Protein AF-A0A7K2QNQ7-F1 (afdb_monomer_lite)

Radius of gyration: 21.23 Å; chains: 1; bounding box: 42×25×72 Å

Foldseek 3Di:
DPDPCPVVVVLVPADAQGKDKDKDQDPVVVVVLVVVCVVQPADKDKDKDWDWDDDDPDTDTDIDRIMIMGMGGHHDDDPVNVVVVVVVVVVVVVD

Sequence (95 aa):
LTAPGLLDAAWEALAPGGRLVVNTVTLESEAVLTARYRRHGGDLVKLAVAHAAAVGGFTGWRQAMPVTQWTVTKPWPRPDDRTAQDLNEEEDQTR

pLDDT: mean 88.58, std 15.37, range [48.66, 98.44]

Structure (mmCIF, N/CA/C/O backbone):
data_AF-A0A7K2QNQ7-F1
#
_entry.id   AF-A0A7K2QNQ7-F1
#
loop_
_atom_site.group_PDB
_atom_site.id
_atom_site.type_symbol
_atom_site.label_atom_id
_atom_site.label_alt_id
_atom_site.label_comp_id
_atom_site.label_asym_id
_atom_site.label_entity_id
_atom_site.label_seq_id
_atom_site.pdbx_PDB_ins_code
_atom_site.Cartn_x
_atom_site.Cartn_y
_atom_site.Cartn_z
_atom_site.occupancy
_atom_site.B_iso_or_equiv
_atom_site.auth_seq_id
_atom_site.auth_comp_id
_atom_site.auth_asym_id
_atom_site.auth_atom_id
_atom_site.pdbx_PDB_model_num
ATOM 1 N N . LEU A 1 1 ? 3.655 8.799 3.185 1.00 66.12 1 LEU A N 1
ATOM 2 C CA . LEU A 1 1 ? 4.420 8.678 4.453 1.00 66.12 1 LEU A CA 1
ATOM 3 C C . LEU A 1 1 ? 5.456 9.781 4.664 1.00 66.12 1 LEU A C 1
ATOM 5 O O . LEU A 1 1 ? 6.243 9.726 5.593 1.00 66.12 1 LEU A O 1
ATOM 9 N N . THR A 1 2 ? 5.445 10.785 3.799 1.00 64.50 2 THR A N 1
ATOM 10 C CA . THR A 1 2 ? 6.490 11.793 3.622 1.00 64.50 2 THR A CA 1
ATOM 11 C C . THR A 1 2 ? 6.271 13.051 4.459 1.00 64.50 2 THR A C 1
ATOM 13 O O . THR A 1 2 ? 7.180 13.861 4.585 1.00 64.50 2 THR A O 1
ATOM 16 N N . ALA A 1 3 ? 5.079 13.202 5.041 1.00 83.56 3 ALA A N 1
ATOM 17 C CA . ALA A 1 3 ? 4.763 14.218 6.031 1.00 83.56 3 ALA A CA 1
ATOM 18 C C . ALA A 1 3 ? 4.454 13.529 7.373 1.00 83.56 3 ALA A C 1
ATOM 20 O O . ALA A 1 3 ? 3.691 12.549 7.378 1.00 83.56 3 ALA A O 1
ATOM 21 N N . PRO A 1 4 ? 5.019 14.009 8.495 1.00 85.31 4 PRO A N 1
ATOM 22 C CA . PRO A 1 4 ? 4.676 13.518 9.826 1.00 85.31 4 PRO A CA 1
ATOM 23 C C . PRO A 1 4 ? 3.159 13.553 10.069 1.00 85.31 4 PRO A C 1
ATOM 25 O O . PRO A 1 4 ? 2.486 14.499 9.672 1.00 85.31 4 PRO A O 1
ATOM 28 N N . GLY A 1 5 ? 2.608 12.506 10.690 1.00 89.31 5 GLY A N 1
ATOM 29 C CA . GLY A 1 5 ? 1.192 12.440 11.086 1.00 89.31 5 GLY A CA 1
ATOM 30 C C . GLY A 1 5 ? 0.174 12.161 9.971 1.00 89.31 5 GLY A C 1
ATOM 31 O O . GLY A 1 5 ? -0.984 11.898 10.278 1.00 89.31 5 GLY A O 1
ATOM 32 N N . LEU A 1 6 ? 0.568 12.135 8.690 1.00 93.25 6 LEU A N 1
ATOM 33 C CA . LEU A 1 6 ? -0.374 11.945 7.573 1.00 93.25 6 LEU A CA 1
ATOM 34 C C . LEU A 1 6 ? -1.220 10.666 7.693 1.00 93.25 6 LEU A C 1
ATOM 36 O O . LEU A 1 6 ? -2.416 10.692 7.419 1.00 93.25 6 LEU A O 1
ATOM 40 N N . LEU A 1 7 ? -0.608 9.541 8.079 1.00 93.44 7 LEU A N 1
ATOM 41 C CA . LEU A 1 7 ? -1.340 8.277 8.222 1.00 93.44 7 LEU A CA 1
ATOM 42 C C . LEU A 1 7 ? -2.311 8.291 9.402 1.00 93.44 7 LEU A C 1
ATOM 44 O O . LEU A 1 7 ? -3.379 7.703 9.289 1.00 93.44 7 LEU A O 1
ATOM 48 N N . ASP A 1 8 ? -1.949 8.948 10.505 1.00 93.81 8 ASP A N 1
ATOM 49 C CA . ASP A 1 8 ? -2.841 9.090 11.657 1.00 93.81 8 ASP A CA 1
ATOM 50 C C . ASP A 1 8 ? -4.040 9.960 11.283 1.00 93.81 8 ASP A C 1
ATOM 52 O O . ASP A 1 8 ? -5.178 9.542 11.455 1.00 93.81 8 ASP A O 1
ATOM 56 N N . ALA A 1 9 ? -3.798 11.111 10.649 1.00 95.69 9 ALA A N 1
ATOM 57 C CA . ALA A 1 9 ? -4.865 11.990 10.180 1.00 95.69 9 ALA A CA 1
ATOM 58 C C . ALA A 1 9 ? -5.803 11.286 9.182 1.00 95.69 9 ALA A C 1
ATOM 60 O O . ALA A 1 9 ? -7.022 11.403 9.287 1.00 95.69 9 ALA A O 1
ATOM 61 N N . ALA A 1 10 ? -5.248 10.515 8.240 1.00 95.69 10 ALA A N 1
ATOM 62 C CA . ALA A 1 10 ? -6.043 9.739 7.291 1.00 95.69 10 ALA A CA 1
ATOM 63 C C . ALA A 1 10 ? -6.868 8.640 7.980 1.00 95.69 10 ALA A C 1
ATOM 65 O O . ALA A 1 10 ? -8.008 8.396 7.589 1.00 95.69 10 ALA A O 1
ATOM 66 N N . TRP A 1 11 ? -6.310 7.980 8.998 1.00 96.06 11 TRP A N 1
ATOM 67 C CA . TRP A 1 11 ? -7.015 6.960 9.772 1.00 96.06 11 TRP A CA 1
ATOM 68 C C . TRP A 1 11 ? -8.161 7.550 10.599 1.00 96.06 11 TRP A C 1
ATOM 70 O O . TRP A 1 11 ? -9.256 6.983 10.624 1.00 96.06 11 TRP A O 1
ATOM 80 N N . GLU A 1 12 ? -7.939 8.695 11.243 1.00 95.69 12 GLU A N 1
ATOM 81 C CA . GLU A 1 12 ? -8.970 9.370 12.033 1.00 95.69 12 GLU A CA 1
ATOM 82 C C . GLU A 1 12 ? -10.111 9.889 11.158 1.00 95.69 12 GLU A C 1
ATOM 84 O O . GLU A 1 12 ? -11.276 9.644 11.467 1.00 95.69 12 GLU A O 1
ATOM 89 N N . ALA A 1 13 ? -9.790 10.493 10.011 1.00 96.50 13 ALA A N 1
ATOM 90 C CA . ALA A 1 13 ? -10.787 10.989 9.064 1.00 96.50 13 ALA A CA 1
ATOM 91 C C . ALA A 1 13 ? -11.616 9.876 8.392 1.00 96.50 13 ALA A C 1
ATOM 93 O O . ALA A 1 13 ? -12.687 10.142 7.845 1.00 96.50 13 ALA A O 1
ATOM 94 N N . LEU A 1 14 ? -11.134 8.630 8.400 1.00 97.00 14 LEU A N 1
ATOM 95 C CA . LEU A 1 14 ? -11.838 7.509 7.792 1.00 97.00 14 LEU A CA 1
ATOM 96 C C . LEU A 1 14 ? -13.072 7.139 8.626 1.00 97.00 14 LEU A C 1
ATOM 98 O O . LEU A 1 14 ? -12.968 6.862 9.824 1.00 97.00 14 LEU A O 1
ATOM 102 N N . ALA A 1 15 ? -14.241 7.091 7.987 1.00 96.38 15 ALA A N 1
ATOM 103 C CA . ALA A 1 15 ? -15.459 6.611 8.631 1.00 96.38 15 ALA A CA 1
ATOM 104 C C . ALA A 1 15 ? -15.330 5.121 9.011 1.00 96.38 15 ALA A C 1
ATOM 106 O O . ALA A 1 15 ? -14.614 4.373 8.332 1.00 96.38 15 ALA A O 1
ATOM 107 N N . PRO A 1 16 ? -16.022 4.652 10.064 1.00 96.75 16 PRO A N 1
ATOM 108 C CA . PRO A 1 16 ? -16.086 3.228 10.369 1.00 96.75 16 PRO A CA 1
ATOM 109 C C . PRO A 1 16 ? -16.607 2.413 9.173 1.00 96.75 16 PRO A C 1
ATOM 111 O O . PRO A 1 16 ? -17.529 2.830 8.474 1.00 96.75 16 PRO A O 1
ATOM 114 N N . GLY A 1 17 ? -15.981 1.269 8.897 1.00 96.19 17 GLY A N 1
ATOM 115 C CA . GLY A 1 17 ? -16.195 0.479 7.677 1.00 96.19 17 GLY A CA 1
ATOM 116 C C . GLY A 1 17 ? -15.452 1.000 6.438 1.00 96.19 17 GLY A C 1
ATOM 117 O O . GLY A 1 17 ? -15.401 0.312 5.419 1.00 96.19 17 GLY A O 1
ATOM 118 N N . GLY A 1 18 ? -14.841 2.185 6.508 1.00 97.56 18 GLY A N 1
ATOM 119 C CA . GLY A 1 18 ? -14.020 2.737 5.436 1.00 97.56 18 GLY A CA 1
ATOM 120 C C . GLY A 1 18 ? -12.733 1.938 5.219 1.00 97.56 18 GLY A C 1
ATOM 121 O O . GLY A 1 18 ? -12.189 1.328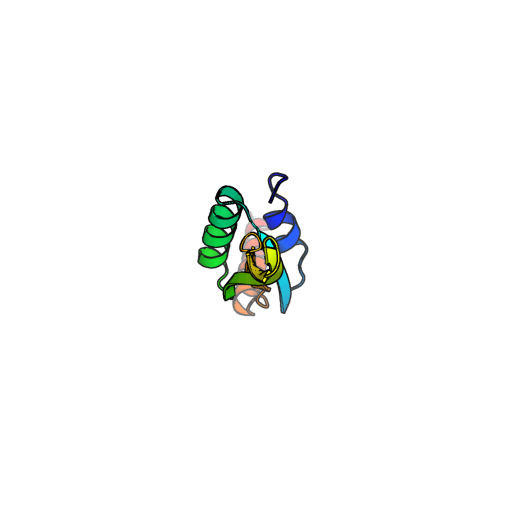 6.142 1.00 97.56 18 GLY A O 1
ATOM 122 N N . ARG A 1 19 ? -12.221 1.957 3.984 1.00 98.00 19 ARG A N 1
ATOM 123 C CA . ARG A 1 19 ? -10.993 1.252 3.592 1.00 98.00 19 ARG A CA 1
ATOM 124 C C . ARG A 1 19 ? -9.848 2.230 3.356 1.00 98.00 19 ARG A C 1
ATOM 126 O O . ARG A 1 19 ? -9.992 3.172 2.584 1.00 98.00 19 ARG A O 1
ATOM 133 N N . LEU A 1 20 ? -8.698 1.948 3.962 1.00 98.06 20 LEU A N 1
ATOM 134 C CA . LEU A 1 20 ? -7.433 2.624 3.692 1.00 98.06 20 LEU A CA 1
ATOM 135 C C . LEU A 1 20 ? -6.537 1.707 2.855 1.00 98.06 20 LEU A C 1
ATOM 137 O O . LEU A 1 20 ? -6.381 0.525 3.169 1.00 98.06 20 LEU A O 1
ATOM 141 N N . VAL A 1 21 ? -5.938 2.264 1.804 1.00 98.00 21 VAL A N 1
ATOM 142 C CA . VAL A 1 21 ? -4.931 1.598 0.971 1.00 98.00 21 VAL A CA 1
ATOM 143 C C . VAL A 1 21 ? -3.699 2.487 0.905 1.00 98.00 21 VAL A C 1
ATOM 145 O O . VAL A 1 21 ? -3.812 3.672 0.595 1.00 98.00 21 VAL A O 1
ATOM 148 N N . VAL A 1 22 ? -2.526 1.933 1.204 1.00 97.88 22 VAL A N 1
ATOM 149 C CA . VAL A 1 22 ? -1.265 2.680 1.234 1.00 97.88 22 VAL A CA 1
ATOM 150 C C . VAL A 1 22 ? -0.206 1.934 0.439 1.00 97.88 22 VAL A C 1
ATOM 152 O O . VAL A 1 22 ? 0.047 0.765 0.709 1.00 97.88 22 VAL A O 1
ATOM 155 N N . ASN A 1 23 ? 0.447 2.638 -0.487 1.00 97.56 23 ASN A N 1
ATOM 156 C CA . ASN A 1 23 ? 1.513 2.103 -1.332 1.00 97.56 23 ASN A CA 1
ATOM 157 C C . ASN A 1 23 ? 2.849 2.765 -0.996 1.00 97.56 23 ASN A C 1
ATOM 159 O O . ASN A 1 23 ? 2.915 3.984 -0.818 1.00 97.56 23 ASN A O 1
ATOM 163 N N . THR A 1 24 ? 3.920 1.976 -0.939 1.00 96.75 24 THR A N 1
ATOM 164 C CA . THR A 1 24 ? 5.275 2.458 -0.646 1.00 96.75 24 THR A CA 1
ATOM 165 C C . THR A 1 24 ? 6.334 1.687 -1.416 1.00 96.75 24 THR A C 1
ATOM 167 O O . THR A 1 24 ? 6.172 0.498 -1.666 1.00 96.75 24 THR A O 1
ATOM 170 N N . VAL A 1 25 ? 7.446 2.351 -1.729 1.00 96.81 25 VAL A N 1
ATOM 171 C CA . VAL A 1 25 ? 8.588 1.756 -2.452 1.00 96.81 25 VAL A CA 1
ATOM 172 C C . VAL A 1 25 ? 9.929 1.935 -1.732 1.00 96.81 25 VAL A C 1
ATOM 174 O O . VAL A 1 25 ? 10.954 1.475 -2.222 1.00 96.81 25 VAL A O 1
ATOM 177 N N . THR A 1 26 ? 9.943 2.626 -0.586 1.00 95.06 26 THR A N 1
ATOM 178 C CA . THR A 1 26 ? 11.160 2.863 0.205 1.00 95.06 26 THR A CA 1
ATOM 179 C C . THR A 1 26 ? 11.128 2.058 1.495 1.00 95.06 26 THR A C 1
ATOM 181 O O . THR A 1 26 ? 10.060 1.866 2.082 1.00 95.06 26 THR A O 1
ATOM 184 N N . LEU A 1 27 ? 12.300 1.638 1.974 1.00 95.25 27 LEU A N 1
ATOM 185 C CA . LEU A 1 27 ? 12.426 0.830 3.188 1.00 95.25 27 LEU A CA 1
ATOM 186 C C . LEU A 1 27 ? 11.902 1.556 4.435 1.00 95.25 27 LEU A C 1
ATOM 188 O O . LEU A 1 27 ? 11.232 0.949 5.266 1.00 95.25 27 LEU A O 1
ATOM 192 N N . GLU A 1 28 ? 12.146 2.860 4.552 1.00 94.69 28 GLU A N 1
ATOM 193 C CA . GLU A 1 28 ? 11.665 3.680 5.669 1.00 94.69 28 GLU A CA 1
ATOM 194 C C . GLU A 1 28 ? 10.137 3.695 5.702 1.00 94.69 28 GLU A C 1
ATOM 196 O O . GLU A 1 28 ? 9.519 3.545 6.756 1.00 94.69 28 GLU A O 1
ATOM 201 N N . SER A 1 29 ? 9.515 3.829 4.529 1.00 95.38 29 SER A N 1
ATOM 202 C CA . SER A 1 29 ? 8.061 3.834 4.428 1.00 95.38 29 SER A CA 1
ATOM 203 C C . SER A 1 29 ? 7.477 2.441 4.692 1.00 95.38 29 SER A C 1
ATOM 205 O O . SER A 1 29 ? 6.455 2.316 5.365 1.00 95.38 29 SER A O 1
ATOM 207 N N . GLU A 1 30 ? 8.150 1.383 4.236 1.00 95.62 30 GLU A N 1
ATOM 208 C CA . GLU A 1 30 ? 7.774 -0.007 4.516 1.00 95.62 30 GLU A CA 1
ATOM 209 C C . GLU A 1 30 ? 7.826 -0.339 6.010 1.00 95.62 30 GLU A C 1
ATOM 211 O O . GLU A 1 30 ? 6.938 -1.030 6.519 1.00 95.62 30 GLU A O 1
ATOM 216 N N . ALA A 1 31 ? 8.815 0.189 6.737 1.00 94.81 31 ALA A N 1
ATOM 217 C CA . ALA A 1 31 ? 8.902 0.035 8.185 1.00 94.81 31 ALA A CA 1
ATOM 218 C C . ALA A 1 31 ? 7.672 0.637 8.883 1.00 94.81 31 ALA A C 1
ATOM 220 O O . ALA A 1 31 ? 7.083 0.002 9.764 1.00 94.81 31 ALA A O 1
ATOM 221 N N . VAL A 1 32 ? 7.218 1.817 8.443 1.00 94.81 32 VAL A N 1
ATOM 222 C CA . VAL A 1 32 ? 6.006 2.433 8.998 1.00 94.81 32 VAL A CA 1
ATOM 223 C C . VAL A 1 32 ? 4.748 1.635 8.642 1.00 94.81 32 VAL A C 1
ATOM 225 O O . VAL A 1 32 ? 3.921 1.404 9.525 1.00 94.81 32 VAL A O 1
ATOM 228 N N . LEU A 1 33 ? 4.603 1.152 7.401 1.00 95.56 33 LEU A N 1
ATOM 229 C CA . LEU A 1 33 ? 3.483 0.271 7.026 1.00 95.56 33 LEU A CA 1
ATOM 230 C C . LEU A 1 33 ? 3.463 -1.002 7.870 1.00 95.56 33 LEU A C 1
ATOM 232 O O . LEU A 1 33 ? 2.407 -1.389 8.356 1.00 95.56 33 LEU A O 1
ATOM 236 N N . THR A 1 34 ? 4.622 -1.617 8.098 1.00 95.88 34 THR A N 1
ATOM 237 C CA . THR A 1 34 ? 4.740 -2.835 8.910 1.00 95.88 34 THR A CA 1
ATOM 238 C C . THR A 1 34 ? 4.274 -2.592 10.346 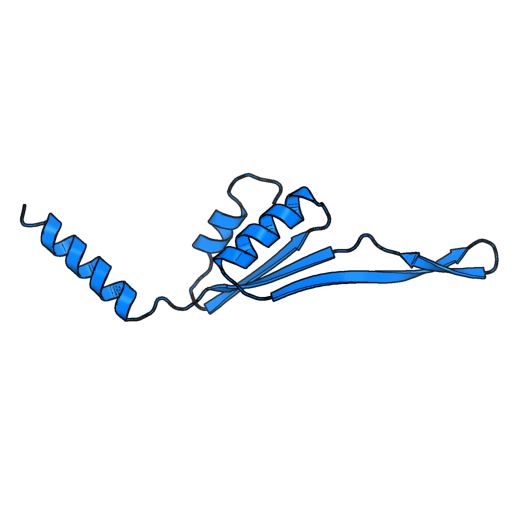1.00 95.88 34 THR A C 1
ATOM 240 O O . THR A 1 34 ? 3.551 -3.413 10.912 1.00 95.88 34 THR A O 1
ATOM 243 N N . ALA A 1 35 ? 4.633 -1.448 10.938 1.00 95.81 35 ALA A N 1
ATOM 244 C CA . ALA A 1 35 ? 4.161 -1.069 12.268 1.00 95.81 35 ALA A CA 1
ATOM 245 C C . ALA A 1 35 ? 2.635 -0.871 12.307 1.00 95.81 35 ALA A C 1
ATOM 247 O O . ALA A 1 35 ? 1.973 -1.328 13.240 1.00 95.81 35 ALA A O 1
ATOM 248 N N . ARG A 1 36 ? 2.055 -0.239 11.279 1.00 95.94 36 ARG A N 1
ATOM 249 C CA . ARG A 1 36 ? 0.601 -0.022 11.187 1.00 95.94 36 ARG A CA 1
ATOM 250 C C . ARG A 1 36 ? -0.173 -1.308 10.933 1.00 95.94 36 ARG A C 1
ATOM 252 O O . ARG A 1 36 ? -1.181 -1.529 11.597 1.00 95.94 36 ARG A O 1
ATOM 259 N N . TYR A 1 37 ? 0.341 -2.176 10.070 1.00 97.56 37 TYR A N 1
ATOM 260 C CA . TYR A 1 37 ? -0.181 -3.520 9.844 1.00 97.56 37 TYR A CA 1
ATOM 261 C C . TYR A 1 37 ? -0.233 -4.325 11.147 1.00 97.56 37 TYR A C 1
ATOM 263 O O . TYR A 1 37 ? -1.264 -4.901 11.472 1.00 97.56 37 TYR A O 1
ATOM 271 N N . ARG A 1 38 ? 0.828 -4.296 11.966 1.00 97.19 38 ARG A N 1
ATOM 272 C CA . ARG A 1 38 ? 0.815 -4.964 1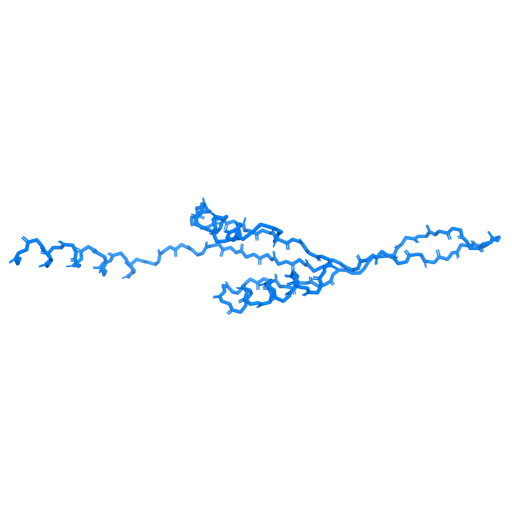3.281 1.00 97.19 38 ARG A CA 1
ATOM 273 C C . ARG A 1 38 ? -0.253 -4.411 14.227 1.00 97.19 38 ARG A C 1
ATOM 275 O O . ARG A 1 38 ? -0.792 -5.168 15.024 1.00 97.19 38 ARG A O 1
ATOM 282 N N . ARG A 1 39 ? -0.540 -3.106 14.158 1.00 95.12 39 ARG A N 1
ATOM 283 C CA . ARG A 1 39 ? -1.517 -2.439 15.034 1.00 95.12 39 ARG A CA 1
ATOM 284 C C . ARG A 1 39 ? -2.965 -2.643 14.590 1.00 95.12 39 ARG A C 1
ATOM 286 O O . ARG A 1 39 ? -3.830 -2.817 15.439 1.00 95.12 39 ARG A O 1
ATOM 293 N N . HIS A 1 40 ? -3.236 -2.572 13.291 1.00 95.56 40 HIS A N 1
ATOM 294 C CA . HIS A 1 40 ? -4.601 -2.521 12.753 1.00 95.56 40 HIS A CA 1
ATOM 295 C C . HIS A 1 40 ? -4.973 -3.741 11.895 1.00 95.56 40 HIS A C 1
ATOM 297 O O . HIS A 1 40 ? -6.109 -3.837 11.439 1.00 95.56 40 HIS A O 1
ATOM 303 N N . GLY A 1 41 ? -4.047 -4.676 11.669 1.00 96.88 41 GLY A N 1
ATOM 304 C CA . GLY A 1 41 ? -4.254 -5.830 10.800 1.00 96.88 41 GLY A CA 1
ATOM 305 C C . GLY A 1 41 ? -4.399 -5.432 9.330 1.00 96.88 41 GLY A C 1
ATOM 306 O O . GLY A 1 41 ? -3.683 -4.559 8.831 1.00 96.88 41 GLY A O 1
ATOM 307 N N . GLY A 1 42 ? -5.337 -6.075 8.636 1.00 96.94 42 GLY A N 1
ATOM 308 C CA . GLY A 1 42 ? -5.509 -5.948 7.189 1.00 96.94 42 GLY A CA 1
ATOM 309 C C . GLY A 1 42 ? -4.585 -6.888 6.419 1.00 96.94 42 GLY A C 1
ATOM 310 O O . GLY A 1 42 ? -4.158 -7.906 6.951 1.00 96.94 42 GLY A O 1
ATOM 311 N N . ASP A 1 43 ? -4.259 -6.519 5.185 1.00 98.25 43 ASP A N 1
ATOM 312 C CA . ASP A 1 43 ? -3.418 -7.300 4.280 1.00 98.25 43 ASP A CA 1
ATOM 313 C C . ASP A 1 43 ? -2.194 -6.484 3.871 1.00 98.25 43 ASP A C 1
ATOM 315 O O . ASP A 1 43 ? -2.316 -5.327 3.461 1.00 98.25 43 ASP A O 1
ATOM 319 N N . LEU A 1 44 ? -1.010 -7.087 3.970 1.00 97.94 44 LEU A N 1
ATOM 320 C CA . LEU A 1 44 ? 0.255 -6.496 3.543 1.00 97.94 44 LEU A CA 1
ATOM 321 C C . LEU A 1 44 ? 0.852 -7.352 2.425 1.00 97.94 44 LEU A C 1
ATOM 323 O O . LEU A 1 44 ? 1.161 -8.524 2.635 1.00 97.94 44 LEU A O 1
ATOM 327 N N . VAL A 1 45 ? 1.025 -6.767 1.242 1.00 97.88 45 VAL A N 1
ATOM 328 C CA . VAL A 1 45 ? 1.513 -7.469 0.048 1.00 97.88 45 VAL A CA 1
ATOM 329 C C . VAL A 1 45 ? 2.703 -6.743 -0.570 1.00 97.88 45 VAL A C 1
ATOM 331 O O . VAL A 1 45 ? 2.760 -5.515 -0.584 1.00 97.88 45 VAL A O 1
ATOM 334 N N . LYS A 1 46 ? 3.656 -7.506 -1.109 1.00 97.88 46 LYS A N 1
ATOM 335 C CA . LYS A 1 46 ? 4.797 -6.997 -1.882 1.00 97.88 46 LYS A CA 1
ATOM 336 C C . LYS A 1 46 ? 4.586 -7.364 -3.349 1.00 97.88 46 LYS A C 1
ATOM 338 O O . LYS A 1 46 ? 4.525 -8.542 -3.686 1.00 97.88 46 LYS A O 1
ATOM 343 N N . LEU A 1 47 ? 4.464 -6.363 -4.211 1.00 97.94 47 LEU A N 1
ATOM 344 C CA . LEU A 1 47 ? 4.208 -6.518 -5.639 1.00 97.94 47 LEU A CA 1
ATOM 345 C C . LEU A 1 47 ? 5.494 -6.254 -6.421 1.00 97.94 47 LEU A C 1
ATOM 347 O O . LEU A 1 47 ? 6.044 -5.154 -6.370 1.00 97.94 47 LEU A O 1
ATOM 351 N N . ALA A 1 48 ? 5.961 -7.257 -7.160 1.00 98.12 48 ALA A N 1
ATOM 352 C CA . ALA A 1 48 ? 7.077 -7.139 -8.091 1.00 98.12 48 ALA A CA 1
ATOM 353 C C . ALA A 1 48 ? 6.557 -7.368 -9.512 1.00 98.12 48 ALA A C 1
ATOM 355 O O . ALA A 1 48 ? 5.948 -8.397 -9.799 1.00 98.12 48 ALA A O 1
ATOM 356 N N . VAL A 1 49 ? 6.772 -6.389 -10.387 1.00 97.69 49 VAL A N 1
ATOM 357 C CA . VAL A 1 49 ? 6.307 -6.419 -11.776 1.00 97.69 49 VAL A CA 1
ATOM 358 C C . VAL A 1 49 ? 7.498 -6.196 -12.693 1.00 97.69 49 VAL A C 1
ATOM 360 O O . VAL A 1 49 ? 8.373 -5.377 -12.410 1.00 97.69 49 VAL A O 1
ATOM 363 N N . ALA A 1 50 ? 7.512 -6.908 -13.813 1.00 98.19 50 ALA A N 1
ATOM 364 C CA . ALA A 1 50 ? 8.494 -6.735 -14.866 1.00 98.19 50 ALA A CA 1
ATOM 365 C C . ALA A 1 50 ? 7.791 -6.461 -16.189 1.00 98.19 50 ALA A C 1
ATOM 367 O O . ALA A 1 50 ? 6.747 -7.042 -16.482 1.00 98.19 50 ALA A O 1
ATOM 368 N N . HIS A 1 51 ? 8.395 -5.606 -17.007 1.00 97.94 51 HIS A N 1
ATOM 369 C CA . HIS A 1 51 ? 7.918 -5.332 -18.356 1.00 97.94 51 HIS A CA 1
ATOM 370 C C . HIS A 1 51 ? 8.964 -5.768 -19.375 1.00 97.94 51 HIS A C 1
ATOM 372 O O . HIS A 1 51 ? 10.168 -5.633 -19.137 1.00 97.94 51 HIS A O 1
ATOM 378 N N . ALA A 1 52 ? 8.500 -6.278 -20.514 1.00 97.94 52 ALA A N 1
ATOM 379 C CA . ALA A 1 52 ? 9.365 -6.543 -21.649 1.00 97.94 52 ALA A CA 1
ATOM 380 C C . ALA A 1 52 ? 10.037 -5.235 -22.100 1.00 97.94 52 ALA A C 1
ATOM 382 O O . ALA A 1 52 ? 9.389 -4.193 -22.209 1.00 97.94 52 ALA A O 1
ATOM 383 N N . ALA A 1 53 ? 11.342 -5.284 -22.332 1.00 97.75 53 ALA A N 1
ATOM 384 C CA . ALA A 1 53 ? 12.147 -4.156 -22.773 1.00 97.75 53 ALA A CA 1
ATOM 385 C C . ALA A 1 53 ? 13.258 -4.637 -23.713 1.00 97.75 53 ALA A C 1
ATOM 387 O O . ALA A 1 53 ? 13.674 -5.797 -23.668 1.00 97.75 53 ALA A O 1
ATOM 388 N N . ALA A 1 54 ? 13.745 -3.738 -24.565 1.00 96.75 54 ALA A N 1
ATOM 389 C CA . ALA A 1 54 ? 14.866 -4.037 -25.445 1.00 96.75 54 ALA A CA 1
ATOM 390 C C . ALA A 1 54 ? 16.161 -4.238 -24.641 1.00 96.75 54 ALA A C 1
ATOM 392 O O . ALA A 1 54 ? 16.468 -3.465 -23.732 1.00 96.75 54 ALA A O 1
ATOM 393 N N . VAL A 1 55 ? 16.930 -5.260 -25.017 1.00 96.06 55 VAL A N 1
ATOM 394 C CA . VAL A 1 55 ? 18.275 -5.549 -24.508 1.00 96.06 55 VAL A CA 1
ATOM 395 C C . VAL A 1 55 ? 19.163 -5.827 -25.718 1.00 96.06 55 VAL A C 1
ATOM 397 O O . VAL A 1 55 ? 19.238 -6.951 -26.217 1.00 96.06 55 VAL A O 1
ATOM 400 N N . GLY A 1 56 ? 19.776 -4.773 -26.260 1.00 93.06 56 GLY A N 1
ATOM 401 C CA . GLY A 1 56 ? 20.413 -4.850 -27.576 1.00 93.06 56 GLY A CA 1
ATOM 402 C C . GLY A 1 56 ? 19.397 -5.259 -28.651 1.00 93.06 56 GLY A C 1
ATOM 403 O O . GLY A 1 56 ? 18.352 -4.628 -28.776 1.00 93.06 56 GLY A O 1
ATOM 404 N N . GLY A 1 57 ? 19.693 -6.328 -29.401 1.00 96.88 57 GLY A N 1
ATOM 405 C CA . GLY A 1 57 ? 18.812 -6.888 -30.440 1.00 96.88 57 GLY A CA 1
ATOM 406 C C . GLY A 1 57 ? 17.752 -7.886 -29.949 1.00 96.88 57 GLY A C 1
ATOM 407 O O . GLY A 1 57 ? 17.040 -8.453 -30.772 1.00 96.88 57 GLY A O 1
ATOM 408 N N . PHE A 1 58 ? 17.648 -8.126 -28.639 1.00 97.88 58 PHE A N 1
ATOM 409 C CA . PHE A 1 58 ? 16.704 -9.081 -28.048 1.00 97.88 58 PHE A CA 1
ATOM 410 C C . PHE A 1 58 ? 15.686 -8.389 -27.135 1.00 97.88 58 PHE A C 1
ATOM 412 O O . PHE A 1 58 ? 15.801 -7.206 -26.808 1.00 97.88 58 PHE A O 1
ATOM 419 N N . THR A 1 59 ? 14.687 -9.148 -26.685 1.00 98.06 59 THR A N 1
ATOM 420 C CA . THR A 1 59 ? 13.733 -8.724 -25.655 1.00 98.06 59 THR A CA 1
ATOM 421 C C . THR A 1 59 ? 14.057 -9.412 -24.335 1.00 98.06 59 THR A C 1
ATOM 423 O O . THR A 1 59 ? 14.160 -10.635 -24.276 1.00 98.06 59 THR A O 1
ATOM 426 N N . GLY A 1 60 ? 14.201 -8.622 -23.274 1.00 97.50 60 GLY A N 1
ATOM 427 C CA . GLY A 1 60 ? 14.390 -9.099 -21.907 1.00 97.50 60 GLY A CA 1
ATOM 428 C C . GLY A 1 60 ? 13.389 -8.471 -20.942 1.00 97.50 60 GLY A C 1
ATOM 429 O O . GLY A 1 60 ? 12.601 -7.601 -21.312 1.00 97.50 60 GLY A O 1
ATOM 430 N N . TRP A 1 61 ? 13.425 -8.902 -19.683 1.00 98.12 61 TRP A N 1
ATOM 431 C CA . TRP A 1 61 ? 12.582 -8.353 -18.621 1.00 98.12 61 TRP A CA 1
ATOM 432 C C . TRP A 1 61 ? 13.296 -7.220 -17.889 1.00 98.12 61 TRP A C 1
ATOM 434 O O . TRP A 1 61 ? 14.342 -7.431 -17.278 1.00 98.12 61 TRP A O 1
ATOM 444 N N . ARG A 1 62 ? 12.702 -6.025 -17.886 1.00 97.69 62 ARG A N 1
ATOM 445 C CA . ARG A 1 62 ? 13.113 -4.923 -17.015 1.00 97.69 62 ARG A CA 1
ATOM 446 C C . ARG A 1 62 ? 12.214 -4.902 -15.784 1.00 97.69 62 ARG A C 1
ATOM 448 O O . ARG A 1 62 ? 11.016 -4.641 -15.892 1.00 97.69 62 ARG A O 1
ATOM 455 N N . GLN A 1 63 ? 12.800 -5.187 -14.627 1.00 97.69 63 GLN A N 1
ATOM 456 C CA . GLN A 1 63 ? 12.103 -5.158 -13.341 1.00 97.69 63 GLN A CA 1
ATOM 457 C C . GLN A 1 63 ? 11.761 -3.715 -12.953 1.00 97.69 63 GLN A C 1
ATOM 459 O O . GLN A 1 63 ? 12.598 -2.817 -13.079 1.00 97.69 63 GLN A O 1
ATOM 464 N N . ALA A 1 64 ? 10.537 -3.493 -12.482 1.00 96.94 64 ALA A N 1
ATOM 465 C CA . ALA A 1 64 ? 10.166 -2.267 -11.790 1.00 96.94 64 ALA A CA 1
ATOM 466 C C . ALA A 1 64 ? 10.596 -2.343 -10.318 1.00 96.94 64 ALA A C 1
ATOM 468 O O . ALA A 1 64 ? 10.796 -3.427 -9.767 1.00 96.94 64 ALA A O 1
ATOM 469 N N . MET A 1 65 ? 10.717 -1.182 -9.669 1.00 97.25 65 MET A N 1
ATOM 470 C CA . MET A 1 65 ? 10.904 -1.132 -8.221 1.00 97.25 65 MET A CA 1
ATOM 471 C C . MET A 1 65 ? 9.687 -1.780 -7.536 1.00 97.25 65 MET A C 1
ATOM 473 O O . MET A 1 65 ? 8.559 -1.379 -7.838 1.00 97.25 65 MET A O 1
ATOM 477 N N . PRO A 1 66 ? 9.880 -2.773 -6.649 1.00 97.19 66 PRO A N 1
ATOM 478 C CA . PRO A 1 66 ? 8.768 -3.413 -5.961 1.00 97.19 66 PRO A CA 1
ATOM 479 C C . PRO A 1 66 ? 7.955 -2.427 -5.120 1.00 97.19 66 PRO A C 1
ATOM 481 O O . PRO A 1 66 ? 8.519 -1.577 -4.432 1.00 97.19 66 PRO A O 1
ATOM 484 N N . VAL A 1 67 ? 6.634 -2.590 -5.126 1.00 98.12 67 VAL A N 1
ATOM 485 C CA . VAL A 1 67 ? 5.702 -1.789 -4.323 1.00 98.12 67 VAL A CA 1
ATOM 486 C C . VAL A 1 67 ? 5.188 -2.640 -3.170 1.00 98.12 67 VAL A C 1
ATOM 488 O O . VAL A 1 67 ? 4.638 -3.716 -3.388 1.00 98.12 67 VAL A O 1
ATOM 491 N N . THR A 1 68 ? 5.326 -2.160 -1.941 1.00 98.31 68 THR A N 1
ATOM 492 C CA . THR A 1 68 ? 4.595 -2.702 -0.793 1.00 98.31 68 THR A CA 1
ATOM 493 C C . THR A 1 68 ? 3.250 -1.995 -0.692 1.00 98.31 68 THR A C 1
ATOM 495 O O . THR A 1 68 ? 3.204 -0.766 -0.648 1.00 98.31 68 THR A O 1
ATOM 498 N N . GLN A 1 69 ? 2.166 -2.762 -0.646 1.00 98.31 69 GLN A N 1
ATOM 499 C CA . GLN A 1 69 ? 0.809 -2.264 -0.464 1.00 98.31 69 GLN A CA 1
ATOM 500 C C . GLN A 1 69 ? 0.226 -2.810 0.837 1.00 98.31 69 GLN A C 1
ATOM 502 O O . GLN A 1 69 ? 0.261 -4.013 1.088 1.00 98.31 69 GLN A O 1
ATOM 507 N N . TRP A 1 70 ? -0.342 -1.919 1.641 1.00 98.38 70 TRP A N 1
ATOM 508 C CA . TRP A 1 70 ? -1.124 -2.267 2.819 1.00 98.38 70 TRP A CA 1
ATOM 509 C C . TRP A 1 70 ? -2.580 -1.864 2.613 1.00 98.38 70 TRP A C 1
ATOM 511 O O . TRP A 1 70 ? -2.860 -0.715 2.267 1.00 98.38 70 TRP A O 1
ATOM 521 N N . THR A 1 71 ? -3.503 -2.797 2.831 1.00 98.44 71 THR A N 1
ATOM 522 C CA . THR A 1 71 ? -4.947 -2.551 2.781 1.00 98.44 71 THR A CA 1
ATOM 523 C C . THR A 1 71 ? -5.597 -2.925 4.097 1.00 98.44 71 THR A C 1
ATOM 525 O O . THR A 1 71 ? -5.438 -4.045 4.569 1.00 98.44 71 THR A O 1
ATOM 528 N N . VAL A 1 72 ? -6.385 -2.023 4.672 1.00 98.44 72 VAL A N 1
ATOM 529 C CA . VAL A 1 72 ? -7.074 -2.254 5.946 1.00 98.44 72 VAL A CA 1
ATOM 530 C C . VAL A 1 72 ? -8.467 -1.633 5.914 1.00 98.44 72 VAL A C 1
ATOM 532 O O . VAL A 1 72 ? -8.691 -0.617 5.257 1.00 98.44 72 VAL A O 1
ATOM 535 N N . THR A 1 73 ? -9.415 -2.251 6.615 1.00 98.19 73 THR A N 1
ATOM 536 C CA . THR A 1 73 ? -10.760 -1.694 6.819 1.00 98.19 73 THR A CA 1
ATOM 537 C C . THR A 1 73 ? -10.876 -1.231 8.265 1.00 98.19 73 THR A C 1
ATOM 539 O O . THR A 1 73 ? -10.588 -2.010 9.174 1.00 98.19 73 THR A O 1
ATOM 542 N N . LYS A 1 74 ? -11.272 0.026 8.490 1.00 97.19 74 LYS A N 1
ATOM 543 C CA . LYS A 1 74 ? -11.500 0.550 9.841 1.00 97.19 74 LYS A CA 1
ATOM 544 C C . LYS A 1 74 ? -12.706 -0.176 10.439 1.00 97.19 74 LYS A C 1
ATOM 546 O O . LYS A 1 74 ? -13.764 -0.182 9.807 1.00 97.19 74 LYS A O 1
ATOM 551 N N . PRO A 1 75 ? -12.572 -0.819 11.608 1.00 95.31 75 PRO A N 1
ATOM 552 C CA . PRO A 1 75 ? -13.679 -1.556 12.195 1.00 95.31 75 PRO A CA 1
ATOM 553 C C . PRO A 1 75 ? -14.818 -0.605 12.568 1.00 95.31 75 PRO A C 1
ATOM 555 O O . PRO A 1 75 ? -14.600 0.580 12.829 1.00 95.31 75 PRO A O 1
ATOM 558 N N . TRP A 1 76 ? -16.038 -1.138 12.605 1.00 93.88 76 TRP A N 1
ATOM 559 C CA . TRP A 1 76 ? -17.127 -0.448 13.283 1.00 93.88 76 TRP A CA 1
ATOM 560 C C . TRP A 1 76 ? -16.831 -0.421 14.790 1.00 93.88 76 TRP A C 1
ATOM 562 O O . TRP A 1 76 ? -16.410 -1.462 15.308 1.00 93.88 76 TRP A O 1
ATOM 572 N N . PRO A 1 77 ? -17.014 0.715 15.492 1.00 86.81 77 PRO A N 1
ATOM 573 C CA . PRO A 1 77 ? -16.898 0.739 16.947 1.00 86.81 77 PRO A CA 1
ATOM 574 C C . PRO A 1 77 ? -17.887 -0.268 17.521 1.00 86.81 77 PRO A C 1
ATOM 576 O O . PRO A 1 77 ? -19.063 -0.276 17.137 1.00 86.81 77 PRO A O 1
ATOM 579 N N . ARG A 1 78 ? -17.420 -1.179 18.373 1.00 82.75 78 ARG A N 1
ATOM 580 C CA . ARG A 1 78 ? -18.330 -2.193 18.894 1.00 82.75 78 ARG A CA 1
ATOM 581 C C . ARG A 1 78 ? -19.312 -1.541 19.872 1.00 82.7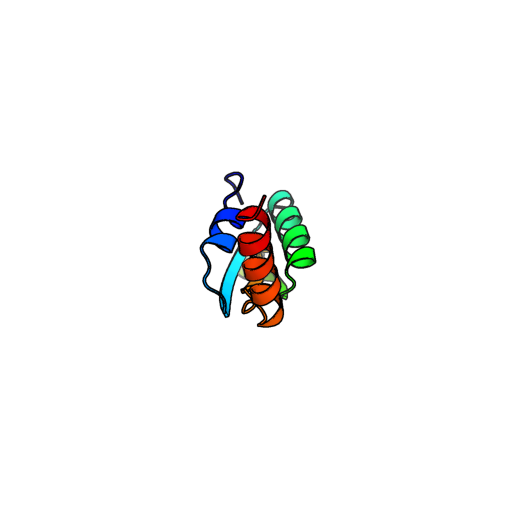5 78 ARG A C 1
ATOM 583 O O . ARG A 1 78 ? -19.011 -0.505 20.458 1.00 82.75 78 ARG A O 1
ATOM 590 N N . PRO A 1 79 ? -20.518 -2.110 20.039 1.00 75.38 79 PRO A N 1
ATOM 591 C CA . PRO A 1 79 ? -21.513 -1.552 20.949 1.00 75.38 79 PRO A CA 1
ATOM 592 C C . PRO A 1 79 ? -21.032 -1.425 22.403 1.00 75.38 79 PRO A C 1
ATOM 594 O O . PRO A 1 79 ? -21.533 -0.553 23.103 1.00 75.38 79 PRO A O 1
ATOM 597 N N . ASP A 1 80 ? -20.079 -2.255 22.840 1.00 70.75 80 ASP A N 1
ATOM 598 C CA . ASP A 1 80 ? -19.469 -2.211 24.177 1.00 70.75 80 ASP A CA 1
ATOM 599 C C . ASP A 1 80 ? -18.491 -1.037 24.371 1.00 70.75 80 ASP A C 1
ATOM 601 O O . ASP A 1 80 ? -18.316 -0.586 25.500 1.00 70.75 80 ASP A O 1
ATOM 605 N N . ASP A 1 81 ? -17.934 -0.478 23.292 1.00 62.66 81 ASP A N 1
ATOM 606 C CA . ASP A 1 81 ? -17.031 0.681 23.350 1.00 62.66 81 ASP A CA 1
ATOM 607 C C . ASP A 1 81 ? -17.771 2.002 23.658 1.00 62.66 81 ASP A C 1
ATOM 609 O O . ASP A 1 81 ? -17.164 2.934 24.183 1.00 62.66 81 ASP A O 1
ATOM 613 N N . ARG A 1 82 ? -19.080 2.102 23.357 1.00 56.12 82 ARG A N 1
ATOM 614 C CA . ARG A 1 82 ? -19.884 3.327 23.592 1.00 56.12 82 ARG A CA 1
ATOM 615 C C . ARG A 1 82 ? -20.310 3.489 25.047 1.00 56.12 82 ARG A C 1
ATOM 617 O O . ARG A 1 82 ? -20.220 4.580 25.595 1.00 56.12 82 ARG A O 1
ATOM 624 N N . THR A 1 83 ? -20.684 2.389 25.697 1.00 55.78 83 THR A N 1
ATOM 625 C CA . THR A 1 83 ? -21.156 2.411 27.088 1.00 55.78 83 THR A CA 1
ATOM 626 C C . THR A 1 83 ? -20.068 2.873 28.062 1.00 55.78 83 THR A C 1
ATOM 628 O O . THR A 1 83 ? -20.377 3.443 29.097 1.00 55.78 83 THR A O 1
ATOM 631 N N . ALA A 1 84 ? -18.787 2.671 27.739 1.00 53.53 84 ALA A N 1
ATOM 632 C CA . ALA A 1 84 ? -17.677 3.135 28.572 1.00 53.53 84 ALA A CA 1
ATOM 633 C C . ALA A 1 84 ? -17.374 4.639 28.424 1.00 53.53 84 ALA A C 1
ATOM 635 O O . ALA A 1 84 ? -16.751 5.216 29.311 1.00 53.53 84 ALA A O 1
ATOM 636 N N . GLN A 1 85 ? -17.773 5.27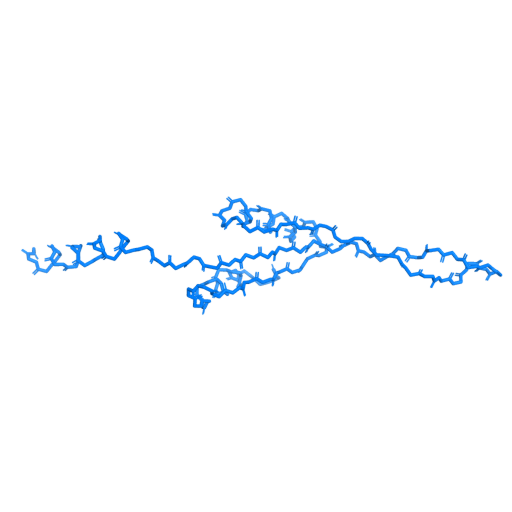8 27.319 1.00 55.28 85 GLN A N 1
ATOM 637 C CA . GLN A 1 85 ? -17.591 6.722 27.127 1.00 55.28 85 GLN A CA 1
ATOM 638 C C . GLN A 1 85 ? -18.721 7.509 27.799 1.00 55.28 85 GLN A C 1
ATOM 640 O O . GLN A 1 85 ? -18.429 8.444 28.536 1.00 55.28 85 GLN A O 1
ATOM 645 N N . ASP A 1 86 ? -19.967 7.046 27.663 1.00 56.50 86 ASP A N 1
ATOM 646 C CA . ASP A 1 86 ? -21.142 7.698 28.258 1.00 56.50 86 ASP A CA 1
ATOM 647 C C . ASP A 1 86 ? -21.102 7.687 29.804 1.00 56.50 86 ASP A C 1
ATOM 649 O O . ASP A 1 86 ? -21.449 8.673 30.448 1.00 56.50 86 ASP A O 1
ATOM 653 N N . LEU A 1 87 ? -20.602 6.605 30.420 1.00 57.22 87 LEU A N 1
ATOM 654 C CA . LEU A 1 87 ? -20.474 6.503 31.884 1.00 57.22 87 LEU A CA 1
ATOM 655 C C . LEU A 1 87 ? -19.375 7.412 32.464 1.00 57.22 87 LEU A C 1
ATOM 657 O O . LEU A 1 87 ? -19.513 7.902 33.582 1.00 57.22 87 LEU A O 1
ATOM 661 N N . ASN A 1 88 ? -18.293 7.659 31.717 1.00 57.41 88 ASN A N 1
ATOM 662 C CA . ASN A 1 88 ? -17.204 8.529 32.176 1.00 57.41 88 ASN A CA 1
ATOM 663 C C . ASN A 1 88 ? -17.587 10.020 32.124 1.00 57.41 8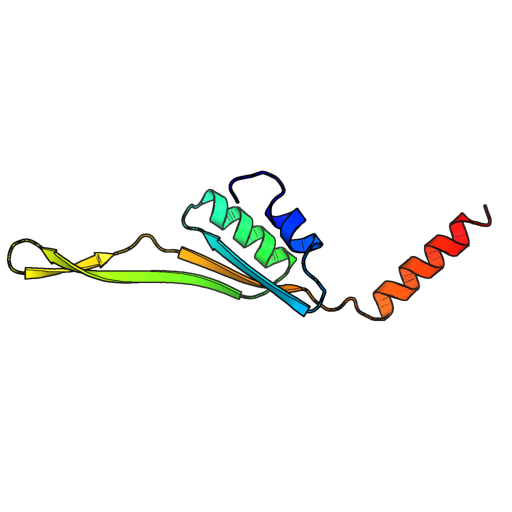8 ASN A C 1
ATOM 665 O O . ASN A 1 88 ? -17.042 10.811 32.891 1.00 57.41 88 ASN A O 1
ATOM 669 N N . GLU A 1 89 ? -18.513 10.411 31.242 1.00 56.88 89 GLU A N 1
ATOM 670 C CA . GLU A 1 89 ? -18.999 11.795 31.142 1.00 56.88 89 GLU A CA 1
ATOM 671 C C . GLU A 1 89 ? -20.004 12.146 32.258 1.00 56.88 89 GLU A C 1
ATOM 673 O O . GLU A 1 89 ? -20.016 13.281 32.734 1.00 56.88 89 GLU A O 1
ATOM 678 N N . GLU A 1 90 ? -20.791 11.180 32.748 1.00 56.44 90 GLU A N 1
ATOM 679 C CA . GLU A 1 90 ? -21.736 11.390 33.860 1.00 56.44 90 GLU A CA 1
ATOM 680 C C . GLU A 1 90 ? -21.052 11.435 35.247 1.00 56.44 90 GLU A C 1
ATOM 682 O O . GLU A 1 90 ? -21.488 12.178 36.136 1.00 56.44 90 GLU A O 1
ATOM 687 N N . GLU A 1 91 ? -19.954 10.696 35.448 1.00 57.88 91 GLU A N 1
ATOM 688 C CA . GLU A 1 91 ? -19.207 10.687 36.718 1.00 57.88 91 GLU A CA 1
ATOM 689 C C . GLU A 1 91 ? -18.389 11.974 36.957 1.00 57.88 91 GLU A C 1
ATOM 691 O O . GLU A 1 91 ? -18.266 12.412 38.104 1.00 57.88 91 GLU A O 1
ATOM 696 N N . ASP A 1 92 ? -17.884 12.627 35.902 1.00 56.12 92 ASP A N 1
ATOM 697 C CA . ASP A 1 92 ? -17.107 13.880 36.001 1.00 56.12 92 ASP A CA 1
ATOM 698 C C . ASP A 1 92 ? -17.998 15.122 36.215 1.00 56.12 92 ASP A C 1
ATOM 700 O O . ASP A 1 92 ? -17.536 16.176 36.646 1.00 56.12 92 ASP A O 1
ATOM 704 N N . GLN A 1 93 ? -19.307 15.001 35.972 1.00 57.09 93 GLN A N 1
ATOM 705 C CA . GLN A 1 93 ? -20.272 16.094 36.138 1.00 57.09 93 GLN A CA 1
ATOM 706 C C . GLN A 1 93 ? -20.876 16.172 37.555 1.00 57.09 93 GLN A C 1
ATOM 708 O O . GLN A 1 93 ? -21.552 17.146 37.888 1.00 57.09 93 GLN A O 1
ATOM 713 N N . THR A 1 94 ? -20.614 15.165 38.398 1.00 54.28 94 THR A N 1
ATOM 714 C CA . THR A 1 94 ? -21.118 15.066 39.783 1.00 54.28 94 THR A CA 1
ATOM 715 C C . THR A 1 94 ? -20.020 15.324 40.835 1.00 54.28 94 THR A C 1
ATOM 717 O O . THR A 1 94 ? -20.237 15.084 42.025 1.00 54.28 94 THR A O 1
ATOM 720 N N . ARG A 1 95 ? -18.838 15.820 40.435 1.00 48.66 95 ARG A N 1
ATOM 721 C CA . ARG A 1 95 ? -17.694 16.049 41.332 1.00 48.66 95 ARG A CA 1
ATOM 722 C C . ARG A 1 95 ? -17.229 17.501 41.395 1.00 48.66 95 ARG A C 1
ATOM 724 O O . ARG A 1 95 ? -17.318 18.210 40.373 1.00 48.66 95 ARG A O 1
#

Secondary structure (DSSP, 8-state):
--STTHHHHHHHHSPTT-EEEEEE-SHHHHHHHHHHHHHH--EEEEE--EEEEEETTEEEEEEPPPEEEEEEEPPPPPHHHHHHHHHHHHHHTT-